Protein AF-A0A317HH84-F1 (afdb_monomer_lite)

Radius of gyration: 19.88 Å; chains: 1; bounding box: 41×33×54 Å

Foldseek 3Di:
DLVVCVVVVHQFDWQAQPPDDDDPPDDDPRIDTDGPDDDDDWDFQAFADDPPFGQWTFTFDADPVRQTATDDTHRPPCDPVNRVVCRVVRVVDDDPDRRHPCPDDPPPPDD

Sequence (111 aa):
MEREIRRLGLEGVIAKRRDSRYEPGQRSDAWVKVKFSPAQEFVIGGYKPAAPNFESLLVGYHGDEGQLYFAGKVRAGLTPPLRAAMFPRLGQQPTAPCPFVNLPNSAERSR

pLDDT: mean 88.05, std 12.52, range [31.25, 96.69]

Structure (mmCIF, N/CA/C/O backbone):
data_AF-A0A317HH84-F1
#
_entry.id   AF-A0A317HH84-F1
#
loop_
_atom_site.group_PDB
_atom_site.id
_atom_site.type_symbol
_atom_site.label_atom_id
_atom_site.label_alt_id
_atom_site.label_comp_id
_atom_site.label_asym_id
_atom_site.label_entity_id
_atom_site.label_seq_id
_atom_site.pdbx_PDB_ins_code
_atom_site.Cartn_x
_atom_site.Cartn_y
_atom_site.Cartn_z
_atom_site.occupancy
_atom_site.B_iso_or_equiv
_atom_site.auth_seq_id
_atom_site.auth_comp_id
_atom_site.auth_asym_id
_atom_site.auth_atom_id
_atom_site.pdbx_PDB_model_num
ATOM 1 N N . MET A 1 1 ? 14.419 -17.128 -16.849 1.00 84.06 1 MET A N 1
ATOM 2 C CA . MET A 1 1 ? 14.566 -15.675 -16.605 1.00 84.06 1 MET A CA 1
ATOM 3 C C . MET A 1 1 ? 14.169 -15.303 -15.182 1.00 84.06 1 MET A C 1
ATOM 5 O O . MET A 1 1 ? 15.057 -14.963 -14.419 1.00 84.06 1 MET A O 1
ATOM 9 N N . GLU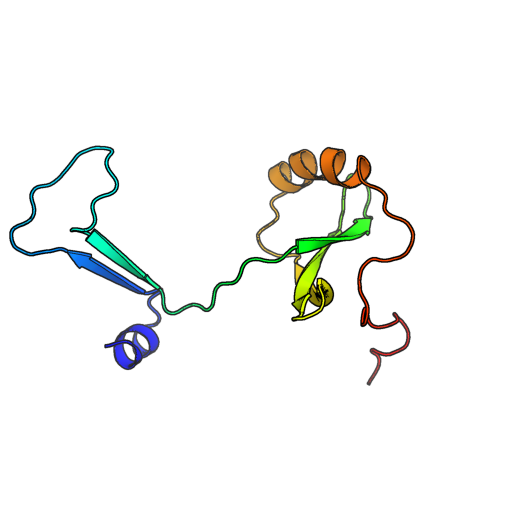 A 1 2 ? 12.897 -15.432 -14.788 1.00 88.81 2 GLU A N 1
ATOM 10 C CA . GLU A 1 2 ? 12.444 -15.108 -13.420 1.00 88.81 2 GLU A CA 1
ATOM 11 C C . GLU A 1 2 ? 13.280 -15.788 -12.324 1.00 88.81 2 GLU A C 1
ATOM 13 O O . GLU A 1 2 ? 13.788 -15.113 -11.435 1.00 88.81 2 GLU A O 1
ATOM 18 N N . ARG A 1 3 ? 13.485 -17.111 -12.427 1.00 90.94 3 ARG A N 1
ATOM 19 C CA . ARG A 1 3 ? 14.314 -17.886 -11.486 1.00 90.94 3 ARG A CA 1
ATOM 20 C C . ARG A 1 3 ? 15.697 -17.264 -11.269 1.00 90.94 3 ARG A C 1
ATOM 22 O O . ARG A 1 3 ? 16.173 -17.225 -10.144 1.00 90.94 3 ARG A O 1
ATOM 29 N N . GLU A 1 4 ? 16.319 -16.777 -12.336 1.00 93.00 4 GLU A N 1
ATOM 30 C CA . GLU A 1 4 ? 17.672 -16.225 -12.292 1.00 93.00 4 GLU A CA 1
ATOM 31 C C . GLU A 1 4 ? 17.696 -14.826 -11.671 1.00 93.00 4 GLU A C 1
ATOM 33 O O . GLU A 1 4 ? 18.529 -14.536 -10.823 1.00 93.00 4 GLU A O 1
ATOM 38 N N . ILE A 1 5 ? 16.723 -13.982 -12.010 1.00 91.75 5 ILE A N 1
ATOM 39 C CA . ILE A 1 5 ? 16.585 -12.641 -11.422 1.00 91.75 5 ILE A CA 1
ATOM 40 C C . ILE A 1 5 ? 16.308 -12.741 -9.920 1.00 91.75 5 ILE A C 1
ATOM 42 O O . ILE A 1 5 ? 16.917 -12.017 -9.132 1.00 91.75 5 ILE A O 1
ATOM 46 N N . ARG A 1 6 ? 15.457 -13.693 -9.515 1.00 89.06 6 ARG A N 1
ATOM 47 C CA . ARG A 1 6 ? 15.222 -14.013 -8.102 1.00 89.06 6 ARG A CA 1
ATOM 48 C C . ARG A 1 6 ? 16.488 -14.538 -7.420 1.00 89.06 6 ARG A C 1
ATOM 50 O O . ARG A 1 6 ? 16.784 -14.099 -6.315 1.00 89.06 6 ARG A O 1
ATOM 57 N N . ARG A 1 7 ? 17.257 -15.423 -8.072 1.00 94.06 7 ARG A N 1
ATOM 58 C CA . ARG A 1 7 ? 18.545 -15.932 -7.556 1.00 94.06 7 ARG A CA 1
ATOM 59 C C . ARG A 1 7 ? 19.549 -14.805 -7.302 1.00 94.06 7 ARG A C 1
ATOM 61 O O . ARG A 1 7 ? 20.287 -14.864 -6.327 1.00 94.06 7 ARG A O 1
ATOM 68 N N . LEU A 1 8 ? 19.557 -13.786 -8.159 1.00 93.25 8 LEU A N 1
ATOM 69 C CA . LEU A 1 8 ? 20.413 -12.603 -8.037 1.00 93.25 8 LEU A CA 1
ATOM 70 C C . LEU A 1 8 ? 19.877 -11.547 -7.051 1.00 93.25 8 LEU A C 1
ATOM 72 O O . LEU A 1 8 ? 20.533 -10.530 -6.849 1.00 93.25 8 LEU A O 1
ATOM 76 N N . GLY A 1 9 ? 18.699 -11.752 -6.448 1.00 89.75 9 GLY A N 1
ATOM 77 C CA . GLY A 1 9 ? 18.106 -10.803 -5.498 1.00 89.75 9 GLY A CA 1
ATOM 78 C C . GLY A 1 9 ? 17.635 -9.487 -6.129 1.00 89.75 9 GLY A C 1
ATOM 79 O O . GLY A 1 9 ? 17.522 -8.478 -5.437 1.00 89.75 9 GLY A O 1
ATOM 80 N N . LEU A 1 10 ? 17.376 -9.472 -7.438 1.00 92.00 10 LEU A N 1
ATOM 81 C CA . LEU A 1 10 ? 16.963 -8.273 -8.168 1.00 92.00 10 LEU A CA 1
ATOM 82 C C . LEU A 1 10 ? 15.431 -8.101 -8.149 1.00 92.00 10 LEU A C 1
ATOM 84 O O . LEU A 1 10 ? 14.685 -9.078 -8.188 1.00 92.00 10 LEU A O 1
ATOM 88 N N . GLU A 1 11 ? 14.949 -6.848 -8.158 1.00 89.75 11 GLU A N 1
ATOM 89 C CA . GLU A 1 11 ? 13.505 -6.517 -8.198 1.00 89.75 11 GLU A CA 1
ATOM 90 C C . GLU A 1 11 ? 12.817 -7.086 -9.456 1.00 89.75 11 GLU A C 1
ATOM 92 O O . GLU A 1 11 ? 11.649 -7.493 -9.437 1.00 89.75 11 GLU A O 1
ATOM 97 N N . GLY A 1 12 ? 13.536 -7.067 -10.578 1.00 92.56 12 GLY A N 1
ATOM 98 C CA . GLY A 1 12 ? 12.970 -7.290 -11.896 1.00 92.56 12 GLY A CA 1
ATOM 99 C C . GLY A 1 12 ? 13.925 -6.928 -13.028 1.00 92.56 12 GLY A C 1
ATOM 100 O O . GLY A 1 12 ? 15.127 -6.772 -12.818 1.00 92.56 12 GLY A O 1
ATOM 101 N N . VAL A 1 13 ? 13.370 -6.767 -14.228 1.00 94.44 13 VAL A N 1
ATOM 102 C CA . VAL A 1 13 ? 14.085 -6.339 -15.442 1.00 94.44 13 VAL A CA 1
ATOM 103 C C . VAL A 1 13 ? 13.324 -5.258 -16.195 1.00 94.44 13 VAL A C 1
ATOM 105 O O . VAL A 1 13 ? 12.102 -5.139 -16.094 1.00 94.44 13 VAL A O 1
ATOM 108 N N . ILE A 1 14 ? 14.067 -4.485 -16.985 1.00 94.44 14 ILE A N 1
ATOM 109 C CA . ILE A 1 14 ? 13.524 -3.593 -18.009 1.00 94.44 14 ILE A CA 1
ATOM 110 C C . ILE A 1 14 ? 13.859 -4.193 -19.373 1.00 94.44 14 ILE A C 1
ATOM 112 O O . ILE A 1 14 ? 15.029 -4.240 -19.752 1.00 94.44 14 ILE A O 1
ATOM 116 N N . ALA A 1 15 ? 12.845 -4.640 -20.109 1.00 94.06 15 ALA A N 1
ATOM 117 C CA . ALA A 1 15 ? 13.001 -5.101 -21.484 1.00 94.06 15 ALA A CA 1
ATOM 118 C C . ALA A 1 15 ? 12.824 -3.917 -22.439 1.00 94.06 15 ALA A C 1
ATOM 120 O O . ALA A 1 15 ? 11.817 -3.217 -22.364 1.00 94.06 15 ALA A O 1
ATOM 121 N N . LYS A 1 16 ? 13.795 -3.689 -23.327 1.00 96.25 16 LYS A N 1
ATOM 122 C CA . LYS A 1 16 ? 13.770 -2.604 -24.319 1.00 96.25 16 LYS A CA 1
ATOM 123 C C . LYS A 1 16 ? 13.779 -3.200 -25.721 1.00 96.25 16 LYS A C 1
ATOM 125 O O . LYS A 1 16 ? 14.626 -4.047 -26.008 1.00 96.25 16 LYS A O 1
ATOM 130 N N . ARG A 1 17 ? 12.873 -2.764 -26.599 1.00 96.62 17 ARG A N 1
ATOM 131 C CA . ARG A 1 17 ? 12.909 -3.153 -28.018 1.00 96.62 17 ARG A CA 1
ATOM 132 C C . ARG A 1 17 ? 14.180 -2.608 -28.662 1.00 96.62 17 ARG A C 1
ATOM 134 O O . ARG A 1 17 ? 14.482 -1.421 -28.539 1.00 96.62 17 ARG A O 1
ATOM 141 N N . ARG A 1 18 ? 14.924 -3.484 -29.337 1.00 96.69 18 ARG A N 1
ATOM 142 C CA . ARG A 1 18 ? 16.253 -3.186 -29.894 1.00 96.69 18 ARG A CA 1
ATOM 143 C C . ARG A 1 18 ? 16.236 -2.031 -30.902 1.00 96.69 18 ARG A C 1
ATOM 145 O O . ARG A 1 18 ? 17.205 -1.291 -30.989 1.00 96.69 18 ARG A O 1
ATOM 152 N N . ASP A 1 19 ? 15.158 -1.909 -31.661 1.00 95.56 19 ASP A N 1
ATOM 153 C CA . ASP A 1 19 ? 14.936 -0.930 -32.727 1.00 95.56 19 ASP A CA 1
ATOM 154 C C . ASP A 1 19 ? 14.160 0.318 -32.268 1.00 95.56 19 ASP A C 1
ATOM 156 O O . ASP A 1 19 ? 13.849 1.190 -33.078 1.00 95.56 19 ASP A O 1
ATOM 160 N N . SER A 1 20 ? 13.856 0.433 -30.971 1.00 95.25 20 SER A N 1
ATOM 161 C CA . SER A 1 20 ? 13.126 1.588 -30.446 1.00 95.25 20 SER A CA 1
ATOM 162 C C . SER A 1 20 ? 13.993 2.839 -30.327 1.00 95.25 20 SER A C 1
ATOM 164 O O . SER A 1 20 ? 15.161 2.785 -29.937 1.00 95.25 20 SER A O 1
ATOM 166 N N . ARG A 1 21 ? 13.392 3.995 -30.629 1.00 94.56 21 ARG A N 1
ATOM 167 C CA . ARG A 1 21 ? 13.966 5.308 -30.316 1.00 94.56 21 ARG A CA 1
ATOM 168 C C . ARG A 1 21 ? 13.669 5.674 -28.865 1.00 94.56 21 ARG A C 1
ATOM 170 O O . ARG A 1 21 ? 12.708 5.197 -28.271 1.00 94.56 21 ARG A O 1
ATOM 177 N N . TYR A 1 22 ? 14.508 6.534 -28.301 1.00 94.75 22 TYR A N 1
ATOM 178 C CA . TYR A 1 22 ? 14.248 7.124 -26.995 1.00 94.75 22 TYR A CA 1
ATOM 179 C C . TYR A 1 22 ? 13.220 8.255 -27.124 1.00 94.75 22 TYR A C 1
ATOM 181 O O . TYR A 1 22 ? 13.398 9.143 -27.956 1.00 94.75 22 TYR A O 1
ATOM 189 N N . GLU A 1 23 ? 12.180 8.232 -26.290 1.00 94.69 23 GLU A N 1
ATOM 190 C CA . GLU A 1 23 ? 11.074 9.199 -26.302 1.00 94.69 23 GLU A CA 1
ATOM 191 C C . GLU A 1 23 ? 11.042 9.960 -24.962 1.00 94.69 23 GLU A C 1
ATOM 193 O O . GLU A 1 23 ? 10.508 9.455 -23.969 1.00 94.69 23 GLU A O 1
ATOM 198 N N . PRO A 1 24 ? 11.657 11.158 -24.878 1.00 95.31 24 PRO A N 1
ATOM 199 C CA . PRO A 1 24 ? 11.750 11.905 -23.627 1.00 95.31 24 PRO A CA 1
ATOM 200 C C . PRO A 1 24 ? 10.374 12.245 -23.041 1.00 95.31 24 PRO A C 1
ATOM 202 O O . PRO A 1 24 ? 9.515 12.798 -23.724 1.00 95.31 24 PRO A O 1
ATOM 205 N N . GLY A 1 25 ? 10.180 11.943 -21.755 1.00 94.25 25 GLY A N 1
ATOM 206 C CA . GLY A 1 25 ? 8.954 12.269 -21.018 1.00 94.25 25 GLY A CA 1
ATOM 207 C C . GLY A 1 25 ? 7.744 11.386 -21.338 1.00 94.25 25 GLY A C 1
ATOM 208 O O . GLY A 1 25 ? 6.684 11.606 -20.758 1.00 94.25 25 GLY A O 1
ATOM 209 N N . GLN A 1 26 ? 7.887 10.389 -22.216 1.00 93.25 26 GLN A N 1
ATOM 210 C CA . GLN A 1 26 ? 6.786 9.527 -22.640 1.00 93.25 26 GLN A CA 1
ATOM 211 C C . GLN A 1 26 ? 6.878 8.128 -22.033 1.00 93.25 26 GLN A C 1
ATOM 213 O O . GLN A 1 26 ? 7.961 7.572 -21.830 1.00 93.25 26 GLN A O 1
ATOM 218 N N . ARG A 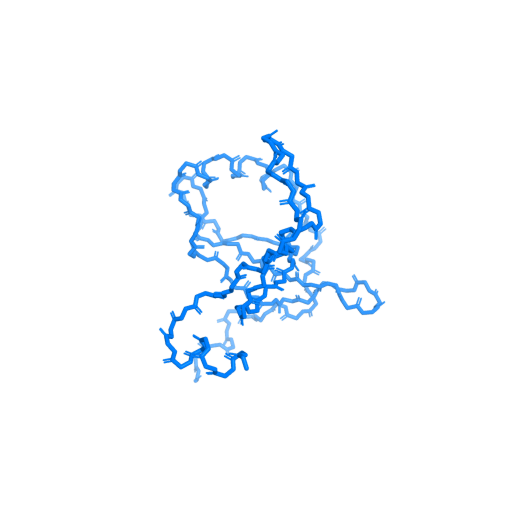1 27 ? 5.712 7.529 -21.768 1.00 92.38 27 ARG A N 1
ATOM 219 C CA . ARG A 1 27 ? 5.605 6.103 -21.456 1.00 92.38 27 ARG A CA 1
ATOM 220 C C . ARG A 1 27 ? 5.407 5.344 -22.764 1.00 92.38 27 ARG A C 1
ATOM 222 O O . ARG A 1 27 ? 4.345 5.433 -23.364 1.00 92.38 27 ARG A O 1
ATOM 229 N N . SER A 1 28 ? 6.436 4.610 -23.174 1.00 91.50 28 SER A N 1
ATOM 230 C CA . SER A 1 28 ? 6.458 3.859 -24.429 1.00 91.50 28 SER A CA 1
ATOM 231 C C . SER A 1 28 ? 6.339 2.358 -24.177 1.00 91.50 28 SER A C 1
ATOM 233 O O . SER A 1 28 ? 7.029 1.816 -23.309 1.00 91.50 28 SER A O 1
ATOM 235 N N . ASP A 1 29 ? 5.548 1.658 -24.988 1.00 92.38 29 ASP A N 1
ATOM 236 C CA . ASP A 1 29 ? 5.433 0.189 -24.950 1.00 92.38 29 ASP A CA 1
ATOM 237 C C . ASP A 1 29 ? 6.700 -0.520 -25.457 1.00 92.38 29 ASP A C 1
ATOM 239 O O . ASP A 1 29 ? 6.840 -1.745 -25.379 1.00 92.38 29 ASP A O 1
ATOM 243 N N . ALA A 1 30 ? 7.662 0.246 -25.975 1.00 94.94 30 ALA A N 1
ATOM 244 C CA . ALA A 1 30 ? 8.979 -0.257 -26.312 1.00 94.94 30 ALA A CA 1
ATOM 245 C C . ALA A 1 30 ? 9.811 -0.640 -25.077 1.00 94.94 30 ALA A C 1
ATOM 247 O O . ALA A 1 30 ? 10.765 -1.408 -25.220 1.00 94.94 30 ALA A O 1
ATOM 248 N N . TRP A 1 31 ? 9.504 -0.087 -23.896 1.00 95.06 31 TRP A N 1
ATOM 249 C CA . TRP A 1 31 ? 10.239 -0.308 -22.649 1.00 95.06 31 TRP A CA 1
ATOM 250 C C . TRP A 1 31 ? 9.295 -0.868 -21.580 1.00 95.06 31 TRP A C 1
ATOM 252 O O . TRP A 1 31 ? 8.531 -0.138 -20.952 1.00 95.06 31 TRP A O 1
ATOM 262 N N . VAL A 1 32 ? 9.371 -2.174 -21.330 1.00 94.19 32 VAL A N 1
ATOM 263 C CA . VAL A 1 32 ? 8.483 -2.867 -20.387 1.00 94.19 32 VAL A CA 1
ATOM 264 C C . VAL A 1 32 ? 9.223 -3.165 -19.087 1.00 94.19 32 VAL A C 1
ATOM 266 O O . VAL A 1 32 ? 10.252 -3.845 -19.087 1.00 94.19 32 VAL A O 1
ATOM 269 N N . LYS A 1 33 ? 8.686 -2.680 -17.959 1.00 93.06 33 LYS A N 1
ATOM 270 C CA . LYS A 1 33 ? 9.159 -3.049 -16.617 1.00 93.06 33 LYS A CA 1
ATOM 271 C C . LYS A 1 33 ? 8.449 -4.313 -16.149 1.00 93.06 33 LYS A C 1
ATOM 273 O O . LYS A 1 33 ? 7.236 -4.306 -15.975 1.00 93.06 33 LYS A O 1
ATOM 278 N N . VAL A 1 34 ? 9.219 -5.360 -15.873 1.00 91.56 34 VAL A N 1
ATOM 279 C CA . VAL A 1 34 ? 8.725 -6.613 -15.294 1.00 91.56 34 VAL A CA 1
ATOM 280 C C . VAL A 1 34 ? 9.293 -6.740 -13.888 1.00 91.56 34 VAL A C 1
ATOM 282 O O . VAL A 1 34 ? 10.510 -6.810 -13.726 1.00 91.56 34 VAL A O 1
ATOM 285 N N . LYS A 1 35 ? 8.426 -6.743 -12.874 1.00 90.69 35 LYS A N 1
ATOM 286 C CA . LYS A 1 35 ? 8.789 -6.982 -11.469 1.00 90.69 35 LYS A CA 1
ATOM 287 C C . LYS A 1 35 ? 8.297 -8.360 -11.045 1.00 90.69 35 LYS A C 1
ATOM 289 O O . LYS A 1 35 ? 7.230 -8.777 -11.481 1.00 90.69 35 LYS A O 1
ATOM 294 N N . PHE A 1 36 ? 9.037 -9.024 -10.162 1.00 86.94 36 PHE A N 1
ATOM 295 C CA . PHE A 1 36 ? 8.659 -10.348 -9.641 1.00 86.94 36 PHE A CA 1
ATOM 296 C C . PHE A 1 36 ? 8.147 -10.313 -8.196 1.00 86.94 36 PHE A C 1
ATOM 298 O O . PHE A 1 36 ? 7.785 -11.349 -7.630 1.00 86.94 36 PHE A O 1
ATOM 305 N N . SER A 1 37 ? 8.103 -9.124 -7.594 1.00 83.56 37 SER A N 1
ATOM 306 C CA . SER A 1 37 ? 7.434 -8.907 -6.316 1.00 83.56 37 SER A CA 1
ATOM 307 C C . SER A 1 37 ? 5.918 -8.908 -6.529 1.00 83.56 37 SER A C 1
ATOM 309 O O . SER A 1 37 ? 5.445 -8.118 -7.351 1.00 83.56 37 SER A O 1
ATOM 311 N N . PRO A 1 38 ? 5.155 -9.753 -5.811 1.00 83.81 38 PRO A N 1
ATOM 312 C CA . PRO A 1 38 ? 3.703 -9.714 -5.880 1.00 83.81 38 PRO A CA 1
ATOM 313 C C . PRO A 1 38 ? 3.219 -8.337 -5.425 1.00 83.81 38 PRO A C 1
ATOM 315 O O . PRO A 1 38 ? 3.675 -7.802 -4.412 1.00 83.81 38 PRO A O 1
ATOM 318 N N . ALA A 1 39 ? 2.317 -7.757 -6.202 1.00 86.75 39 ALA A N 1
ATOM 319 C CA . ALA A 1 39 ? 1.692 -6.483 -5.912 1.00 86.75 39 ALA A CA 1
ATOM 320 C C . ALA A 1 39 ? 0.200 -6.616 -6.185 1.00 86.75 39 ALA A C 1
ATOM 322 O O . ALA A 1 39 ? -0.203 -7.254 -7.155 1.00 86.75 39 ALA A O 1
ATOM 323 N N . GLN A 1 40 ? -0.596 -6.015 -5.314 1.00 90.31 40 GLN A N 1
ATOM 324 C CA . GLN A 1 40 ? -2.040 -6.004 -5.426 1.00 90.31 40 GLN A CA 1
ATOM 325 C C . GLN A 1 40 ? -2.564 -4.689 -4.865 1.00 90.31 40 GLN A C 1
ATOM 327 O O . GLN A 1 40 ? -1.965 -4.102 -3.959 1.00 90.31 40 GLN A O 1
ATOM 332 N N . GLU A 1 41 ? -3.671 -4.227 -5.430 1.00 93.56 41 GLU A N 1
ATOM 333 C CA . GLU A 1 41 ? -4.404 -3.082 -4.916 1.00 93.56 41 GLU A CA 1
ATOM 334 C C . GLU A 1 41 ? -5.337 -3.526 -3.790 1.00 93.56 41 GLU A C 1
ATOM 336 O O . GLU A 1 41 ? -5.952 -4.592 -3.847 1.00 93.56 41 GLU A O 1
ATOM 341 N N . PHE A 1 42 ? -5.434 -2.700 -2.751 1.00 95.50 42 PHE A N 1
ATOM 342 C CA . PHE A 1 42 ? -6.280 -2.969 -1.598 1.00 95.50 42 PHE A CA 1
ATOM 343 C C . PHE A 1 42 ? -7.112 -1.745 -1.238 1.00 95.50 42 PHE A C 1
ATOM 345 O O . PHE A 1 42 ? -6.679 -0.602 -1.395 1.00 95.50 42 PHE A O 1
ATOM 352 N N . VAL A 1 43 ? -8.289 -2.003 -0.683 1.00 94.75 43 VAL A N 1
ATOM 353 C CA . VAL A 1 43 ? -9.211 -0.995 -0.168 1.00 94.75 43 VAL A CA 1
ATOM 354 C C . VAL A 1 43 ? -8.923 -0.764 1.308 1.00 94.75 43 VAL A C 1
ATOM 356 O O . VAL A 1 43 ? -8.778 -1.713 2.082 1.00 94.75 43 VAL A O 1
ATOM 359 N N . ILE A 1 44 ? -8.843 0.503 1.712 1.00 93.44 44 ILE A N 1
ATOM 360 C CA . ILE A 1 44 ? -8.735 0.879 3.123 1.00 93.44 44 ILE A CA 1
ATOM 361 C C . ILE A 1 44 ? -10.125 0.747 3.747 1.00 93.44 44 ILE A C 1
ATOM 363 O O . ILE A 1 44 ? -11.019 1.521 3.425 1.00 93.44 44 ILE A O 1
ATOM 367 N N . GLY A 1 45 ? -10.294 -0.218 4.650 1.00 92.38 45 GLY A N 1
ATOM 368 C CA . GLY A 1 45 ? -11.542 -0.413 5.402 1.00 92.38 45 GLY A CA 1
ATOM 369 C C . GLY A 1 45 ? -11.477 0.107 6.840 1.00 92.38 45 GLY A C 1
ATOM 370 O O . GLY A 1 45 ? -12.457 0.036 7.574 1.00 92.38 45 GLY A O 1
ATOM 371 N N . GLY A 1 46 ? -10.317 0.603 7.278 1.00 91.94 46 GLY A N 1
ATOM 372 C CA . GLY A 1 46 ? -10.157 1.202 8.598 1.00 91.94 46 GLY A CA 1
ATOM 373 C C . GLY A 1 46 ? -8.710 1.541 8.931 1.00 91.94 46 GLY A C 1
ATOM 374 O O . GLY A 1 46 ? -7.790 1.328 8.140 1.00 91.94 46 GLY A O 1
ATOM 375 N N . TYR A 1 47 ? -8.492 2.052 10.137 1.00 92.19 47 TYR A N 1
ATOM 376 C CA . TYR A 1 47 ? -7.166 2.368 10.657 1.00 92.19 47 TYR A CA 1
ATOM 377 C C . TYR A 1 47 ? -7.116 2.148 12.169 1.00 92.19 47 TYR A C 1
ATOM 379 O O . TYR A 1 47 ? -8.143 2.139 12.844 1.00 92.19 47 TYR A O 1
ATOM 387 N N . LYS A 1 48 ? -5.907 1.973 12.709 1.00 90.31 48 LYS A N 1
ATOM 388 C CA . LYS A 1 48 ? -5.668 1.967 14.156 1.00 90.31 48 LYS A CA 1
ATOM 389 C C . LYS A 1 48 ? -5.265 3.380 14.601 1.00 90.31 48 LYS A C 1
ATOM 391 O O . LYS A 1 48 ? -4.180 3.814 14.204 1.00 90.31 48 LYS A O 1
ATOM 396 N N . PRO A 1 49 ? -6.091 4.102 15.381 1.00 88.81 49 PRO A N 1
ATOM 397 C CA . PRO A 1 49 ? -5.774 5.457 15.832 1.00 88.81 49 PRO A CA 1
ATOM 398 C C . PRO A 1 49 ? -4.503 5.492 16.689 1.00 88.81 49 PRO A C 1
ATOM 400 O O . PRO A 1 49 ? -4.269 4.583 17.486 1.00 88.81 49 PRO A O 1
ATOM 403 N N . ALA A 1 50 ? -3.693 6.538 16.534 1.00 89.19 50 ALA A N 1
ATOM 404 C CA . ALA A 1 50 ? -2.531 6.805 17.379 1.00 89.19 50 ALA A CA 1
ATOM 405 C C . ALA A 1 50 ? -2.178 8.290 17.290 1.00 89.19 50 ALA A C 1
ATOM 407 O O . ALA A 1 50 ? -1.662 8.730 16.265 1.00 89.19 50 ALA A O 1
ATOM 408 N N . ALA A 1 51 ? -2.456 9.061 18.343 1.00 85.88 51 ALA A N 1
ATOM 409 C CA . ALA A 1 51 ? -2.245 10.506 18.331 1.00 85.88 51 ALA A CA 1
ATOM 410 C C . ALA A 1 51 ? -0.780 10.861 17.986 1.00 85.88 51 ALA A C 1
ATOM 412 O O . ALA A 1 51 ? 0.135 10.236 18.527 1.00 85.88 51 ALA A O 1
ATOM 413 N N . PRO A 1 52 ? -0.536 11.832 17.085 1.00 87.81 52 PRO A N 1
ATOM 414 C CA . PRO A 1 52 ? -1.504 12.746 16.456 1.00 87.81 52 PRO A CA 1
ATOM 415 C C . PRO A 1 52 ? -2.189 12.223 15.171 1.00 87.81 52 PRO A C 1
ATOM 417 O O . PRO A 1 52 ? -2.960 12.959 14.571 1.00 87.81 52 PRO A O 1
ATOM 420 N N . ASN A 1 53 ? -1.917 10.989 14.730 1.00 90.44 53 ASN A N 1
ATOM 421 C CA . ASN A 1 53 ? -2.412 10.403 13.475 1.00 90.44 53 ASN A CA 1
ATOM 422 C C . ASN A 1 53 ? -2.978 8.971 13.683 1.00 90.44 53 ASN A C 1
ATOM 424 O O . ASN A 1 53 ? -3.931 8.736 14.430 1.00 90.44 53 ASN A O 1
ATOM 428 N N . PHE A 1 54 ? -2.367 7.986 13.014 1.00 91.69 54 PHE A N 1
ATOM 429 C CA . PHE A 1 54 ? -2.700 6.568 13.059 1.00 91.69 54 PHE A CA 1
ATOM 430 C C . PHE A 1 54 ? -1.433 5.700 12.982 1.00 91.69 54 PHE A C 1
ATOM 432 O O . PHE A 1 54 ? -0.417 6.096 12.405 1.00 91.69 54 PHE A O 1
ATOM 439 N N . GLU A 1 55 ? -1.497 4.501 13.564 1.00 91.25 55 GLU A N 1
ATOM 440 C CA . GLU A 1 55 ? -0.387 3.537 13.616 1.00 91.25 55 GLU A CA 1
ATOM 441 C C . GLU A 1 55 ? -0.328 2.664 12.355 1.00 91.25 55 GLU A C 1
ATOM 443 O O . GLU A 1 55 ? 0.748 2.384 11.825 1.00 91.25 55 GLU A O 1
ATOM 448 N N . SER A 1 56 ? -1.488 2.203 11.883 1.00 93.25 56 SER A N 1
ATOM 449 C CA . SER A 1 56 ? -1.591 1.260 10.767 1.00 93.25 56 SER A CA 1
ATOM 450 C C . SER A 1 56 ? -2.912 1.393 10.025 1.00 93.25 56 SER A C 1
ATOM 452 O O . SER A 1 56 ? -3.936 1.651 10.659 1.00 93.25 56 SER A O 1
ATOM 454 N N . LEU A 1 57 ? -2.905 1.113 8.724 1.00 94.31 57 LEU A N 1
ATOM 455 C CA . LEU A 1 57 ? -4.126 0.923 7.936 1.00 94.31 57 LEU A CA 1
ATOM 456 C C . LEU A 1 57 ? -4.581 -0.532 8.019 1.00 94.31 57 LEU A C 1
ATOM 458 O O . LEU A 1 57 ? -3.751 -1.442 8.050 1.00 94.31 57 LEU A O 1
ATOM 462 N N . LEU A 1 58 ? -5.891 -0.742 8.036 1.00 94.25 58 LEU A N 1
ATOM 463 C CA . LEU A 1 58 ? -6.527 -2.035 7.819 1.00 94.25 58 LEU A CA 1
ATOM 464 C C . LEU A 1 58 ? -6.968 -2.074 6.360 1.00 94.25 58 LEU A C 1
ATOM 466 O O . LEU A 1 58 ? -7.742 -1.215 5.929 1.00 94.25 58 LEU A O 1
ATOM 470 N N . VAL A 1 59 ? -6.458 -3.041 5.604 1.00 95.75 59 VAL A N 1
ATOM 471 C CA . VAL A 1 59 ? -6.711 -3.127 4.165 1.00 95.75 59 VAL A CA 1
ATOM 472 C C . VAL A 1 59 ? -7.352 -4.457 3.797 1.00 95.75 59 VAL A C 1
ATOM 474 O O . VAL A 1 59 ? -7.164 -5.459 4.495 1.00 95.75 59 VAL A O 1
ATOM 477 N N . GLY A 1 60 ? -8.107 -4.463 2.706 1.00 96.19 60 GLY A N 1
ATOM 478 C CA . GLY A 1 60 ? -8.796 -5.641 2.200 1.00 96.19 60 GLY A CA 1
ATOM 479 C C . GLY A 1 60 ? -9.002 -5.634 0.696 1.00 96.19 60 GLY A C 1
ATOM 480 O O . GLY A 1 60 ? -8.594 -4.701 0.008 1.00 96.19 60 GLY A O 1
ATOM 481 N N . TYR A 1 61 ? -9.635 -6.684 0.193 1.00 96.44 61 TYR A N 1
ATOM 482 C CA . TYR A 1 61 ? -10.041 -6.823 -1.205 1.00 96.44 61 TYR A CA 1
ATOM 483 C C . TYR A 1 61 ? -11.507 -7.256 -1.271 1.00 96.44 61 TYR A C 1
ATOM 485 O O . TYR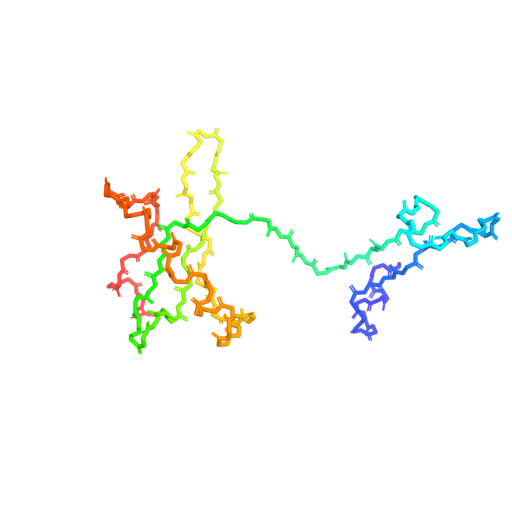 A 1 61 ? -12.017 -7.857 -0.324 1.00 96.44 61 TYR A O 1
ATOM 493 N N . HIS A 1 62 ? -12.184 -6.925 -2.368 1.00 95.69 62 HIS A N 1
ATOM 494 C CA . HIS A 1 62 ? -13.558 -7.367 -2.585 1.00 95.69 62 HIS A CA 1
ATOM 495 C C . HIS A 1 62 ? -13.574 -8.815 -3.079 1.00 95.69 62 HIS A C 1
ATOM 497 O O . HIS A 1 62 ? -12.812 -9.160 -3.982 1.00 95.69 62 HIS A O 1
ATOM 503 N N . GLY A 1 63 ? -14.419 -9.646 -2.469 1.00 93.31 63 GLY A N 1
ATOM 504 C CA . GLY A 1 63 ? -14.786 -10.955 -3.007 1.00 93.31 63 GLY A CA 1
ATOM 505 C C . GLY A 1 63 ? -15.815 -10.837 -4.132 1.00 93.31 63 GLY A C 1
ATOM 506 O O . GLY A 1 63 ? -16.253 -9.736 -4.475 1.00 93.31 63 GLY A O 1
ATOM 507 N N . ASP A 1 64 ? -16.225 -11.982 -4.675 1.00 92.94 64 ASP A N 1
ATOM 508 C CA . ASP A 1 64 ? -17.087 -12.052 -5.862 1.00 92.94 64 ASP A CA 1
ATOM 509 C C . ASP A 1 64 ? -18.471 -11.413 -5.656 1.00 92.94 64 ASP A C 1
ATOM 511 O O . ASP A 1 64 ? -19.026 -10.828 -6.583 1.00 92.94 64 ASP A O 1
ATOM 515 N N . GLU A 1 65 ? -19.012 -11.448 -4.434 1.00 93.00 65 GLU A N 1
ATOM 516 C CA . GLU A 1 65 ? -20.305 -10.828 -4.100 1.00 93.00 65 GLU A CA 1
ATOM 517 C C . GLU A 1 65 ? -20.142 -9.421 -3.486 1.00 93.00 65 GLU A C 1
ATOM 519 O O . GLU A 1 65 ? -21.057 -8.882 -2.863 1.00 93.00 65 GLU A O 1
ATOM 524 N N . GLY A 1 66 ? -18.965 -8.804 -3.641 1.00 92.94 66 GLY A N 1
ATOM 525 C CA . GLY A 1 66 ? -18.695 -7.437 -3.194 1.00 92.94 66 GLY A CA 1
ATOM 526 C C . GLY A 1 66 ? -18.394 -7.288 -1.700 1.00 92.94 66 GLY A C 1
ATOM 527 O O . GLY A 1 66 ? -18.239 -6.160 -1.231 1.00 92.94 66 GLY A O 1
ATOM 528 N N . GLN A 1 67 ? -18.267 -8.379 -0.935 1.00 94.94 67 GLN A N 1
ATOM 529 C CA . GLN A 1 67 ? -17.848 -8.287 0.467 1.00 94.94 67 GLN A CA 1
ATOM 530 C C . GLN A 1 67 ? -16.380 -7.885 0.583 1.00 94.94 67 GLN A C 1
ATOM 532 O O . GLN A 1 67 ? -15.530 -8.386 -0.153 1.00 94.94 67 GLN A O 1
ATOM 537 N N . LEU A 1 68 ? -16.055 -7.040 1.560 1.00 95.12 68 LEU A N 1
ATOM 538 C CA . LEU A 1 68 ? -14.674 -6.663 1.830 1.00 95.12 68 LEU A CA 1
ATOM 539 C C . LEU A 1 68 ? -14.017 -7.661 2.797 1.00 95.12 68 LEU A C 1
ATOM 541 O O . LEU A 1 68 ? -14.353 -7.722 3.982 1.00 95.12 68 LEU A O 1
ATOM 545 N N . TYR A 1 69 ? -13.033 -8.411 2.305 1.00 96.31 69 TYR A N 1
ATOM 546 C CA . TYR A 1 69 ? -12.234 -9.340 3.104 1.00 96.31 69 TYR A CA 1
ATOM 547 C C . TYR A 1 69 ? -10.968 -8.668 3.617 1.00 96.31 69 TYR A C 1
ATOM 549 O O . TYR A 1 69 ? -10.212 -8.059 2.860 1.00 96.31 69 TYR A O 1
ATOM 557 N N . PHE A 1 70 ? -10.702 -8.806 4.911 1.00 96.25 70 PHE A N 1
ATOM 558 C CA . PHE A 1 70 ? -9.492 -8.313 5.547 1.00 96.25 70 PHE A CA 1
ATOM 559 C C . PHE A 1 70 ? -8.258 -9.053 5.013 1.00 96.25 70 PHE A C 1
ATOM 561 O O . PHE A 1 70 ? -8.144 -10.271 5.141 1.00 96.25 70 PHE A O 1
ATOM 568 N N . ALA A 1 71 ? -7.311 -8.299 4.452 1.00 95.50 71 ALA A N 1
ATOM 569 C CA . ALA A 1 71 ? -6.058 -8.819 3.907 1.00 95.50 71 ALA A CA 1
ATOM 570 C C . ALA A 1 71 ? -4.880 -8.626 4.868 1.00 95.50 71 ALA A C 1
ATOM 572 O O . ALA A 1 71 ? -3.944 -9.424 4.882 1.00 95.50 71 ALA A O 1
ATOM 573 N N . GLY A 1 72 ? -4.901 -7.569 5.684 1.00 94.44 72 GLY A N 1
ATOM 574 C CA . GLY A 1 72 ? -3.817 -7.321 6.625 1.00 94.44 72 GLY A CA 1
ATOM 575 C C . GLY A 1 72 ? -3.742 -5.902 7.167 1.00 94.44 72 GLY A C 1
ATOM 576 O O . GLY A 1 72 ? -4.560 -5.028 6.873 1.00 94.44 72 GLY A O 1
ATOM 577 N N . LYS A 1 73 ? -2.714 -5.685 7.994 1.00 95.06 73 LYS A N 1
ATOM 578 C CA . LYS A 1 73 ? -2.367 -4.374 8.550 1.00 95.06 73 LYS A CA 1
ATOM 579 C C . LYS A 1 73 ? -1.145 -3.820 7.828 1.00 95.06 73 LYS A C 1
ATOM 581 O O . LYS A 1 73 ? -0.103 -4.471 7.812 1.00 95.06 73 LYS A O 1
ATOM 586 N N . VAL A 1 74 ? -1.237 -2.600 7.311 1.00 94.94 74 VAL A N 1
ATOM 587 C CA . VAL A 1 74 ? -0.117 -1.917 6.649 1.00 94.94 74 VAL A CA 1
ATOM 588 C C . VAL A 1 74 ? 0.487 -0.890 7.602 1.00 94.94 74 VAL A C 1
ATOM 590 O O . VAL A 1 74 ? -0.194 0.028 8.061 1.00 94.94 74 VAL A O 1
ATOM 593 N N . ARG A 1 75 ? 1.776 -1.068 7.914 1.00 90.94 75 ARG A N 1
ATOM 594 C CA . ARG A 1 75 ? 2.571 -0.188 8.797 1.00 90.94 75 ARG A CA 1
ATOM 595 C C . ARG A 1 75 ? 3.765 0.438 8.077 1.00 90.94 75 ARG A C 1
ATOM 597 O O . ARG A 1 75 ? 4.039 1.626 8.253 1.00 90.94 75 ARG A O 1
ATOM 604 N N . ALA A 1 76 ? 4.476 -0.377 7.297 1.00 86.50 76 ALA A N 1
ATOM 605 C CA . ALA A 1 76 ? 5.662 0.016 6.546 1.00 86.50 76 ALA A CA 1
ATOM 606 C C . ALA A 1 76 ? 5.295 0.856 5.311 1.00 86.50 76 ALA A C 1
ATOM 608 O O . ALA A 1 76 ? 4.200 0.728 4.772 1.00 86.50 76 ALA A O 1
ATOM 609 N N . GLY A 1 77 ? 6.206 1.734 4.879 1.00 85.94 77 GLY A N 1
ATOM 610 C CA . GLY A 1 77 ? 6.005 2.616 3.719 1.00 85.94 77 GLY A CA 1
ATOM 611 C C . GLY A 1 77 ? 5.172 3.877 3.992 1.00 85.94 77 GLY A C 1
ATOM 612 O O . GLY A 1 77 ? 5.138 4.776 3.158 1.00 85.94 77 GLY A O 1
ATOM 613 N N . LEU A 1 78 ? 4.554 3.993 5.173 1.00 89.31 78 LEU A N 1
ATOM 614 C CA . LEU A 1 78 ? 3.799 5.174 5.594 1.00 89.31 78 LEU A CA 1
ATOM 615 C C . LEU A 1 78 ? 4.707 6.158 6.340 1.00 89.31 78 LEU A C 1
ATOM 617 O O . LEU A 1 78 ? 4.822 6.103 7.566 1.00 89.31 78 LEU A O 1
ATOM 621 N N . THR A 1 79 ? 5.373 7.039 5.595 1.00 90.75 79 THR A N 1
ATOM 622 C CA . THR A 1 79 ? 6.254 8.071 6.164 1.00 90.75 79 THR A CA 1
ATOM 623 C C . THR A 1 79 ? 5.460 9.084 7.006 1.00 90.75 79 THR A C 1
ATOM 625 O O . THR A 1 79 ? 4.257 9.254 6.783 1.00 90.75 79 THR A 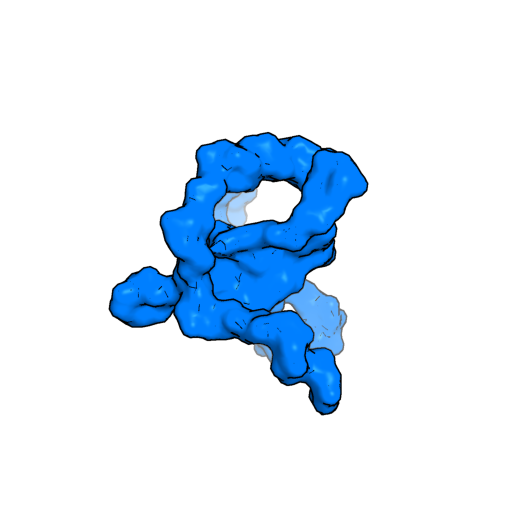O 1
ATOM 628 N N . PRO A 1 80 ? 6.088 9.789 7.969 1.00 91.06 80 PRO A N 1
ATOM 629 C CA . PRO A 1 80 ? 5.382 10.780 8.784 1.00 91.06 80 PRO A CA 1
ATOM 630 C C . PRO A 1 80 ? 4.632 11.853 7.968 1.00 91.06 80 PRO A C 1
ATOM 632 O O . PRO A 1 80 ? 3.459 12.080 8.272 1.00 91.06 80 PRO A O 1
ATOM 635 N N . PRO A 1 81 ? 5.211 12.441 6.896 1.00 92.50 81 PRO A N 1
ATOM 636 C CA . PRO A 1 81 ? 4.482 13.385 6.047 1.00 92.50 81 PRO A CA 1
ATOM 637 C C . PRO A 1 81 ? 3.267 12.751 5.362 1.00 92.50 81 PRO A C 1
ATOM 639 O O . PRO A 1 81 ? 2.201 13.361 5.305 1.00 92.50 81 PRO A O 1
ATOM 642 N N . LEU A 1 82 ? 3.396 11.505 4.890 1.00 92.06 82 LEU A N 1
ATOM 643 C CA . LEU A 1 82 ? 2.293 10.790 4.248 1.00 92.06 82 LEU A CA 1
ATOM 644 C C . LEU A 1 82 ? 1.155 10.509 5.238 1.00 92.06 82 LEU A C 1
ATOM 646 O O . LEU A 1 82 ? -0.008 10.713 4.903 1.00 92.06 82 LEU A O 1
ATOM 650 N N . ARG A 1 83 ? 1.470 10.102 6.475 1.00 92.19 83 ARG A N 1
ATOM 651 C CA . ARG A 1 83 ? 0.454 9.895 7.521 1.00 92.19 83 ARG A CA 1
ATOM 652 C C . ARG A 1 83 ? -0.298 11.183 7.839 1.00 92.19 83 ARG A C 1
ATOM 654 O O . ARG A 1 83 ? -1.523 11.148 7.889 1.00 92.19 83 ARG A O 1
ATOM 661 N N . ALA A 1 84 ? 0.414 12.299 7.996 1.00 90.88 84 ALA A N 1
ATOM 662 C CA . ALA A 1 84 ? -0.198 13.600 8.259 1.00 90.88 84 ALA A CA 1
ATOM 663 C C . ALA A 1 84 ? -1.104 14.059 7.102 1.00 90.88 84 ALA A C 1
ATOM 665 O O . ALA A 1 84 ? -2.184 14.589 7.342 1.00 90.88 84 ALA A O 1
ATOM 666 N N . ALA A 1 85 ? -0.709 13.803 5.851 1.00 91.44 85 ALA A N 1
ATOM 667 C CA . ALA A 1 85 ? -1.519 14.135 4.679 1.00 91.44 85 ALA A CA 1
ATOM 668 C C . ALA A 1 85 ? -2.754 13.226 4.515 1.00 91.44 85 ALA A C 1
ATOM 670 O O . ALA A 1 85 ? -3.796 13.674 4.034 1.00 91.44 85 ALA A O 1
ATOM 671 N N . MET A 1 86 ? -2.654 11.948 4.897 1.00 91.56 86 MET A N 1
ATOM 672 C CA . MET A 1 86 ? -3.748 10.978 4.772 1.00 91.56 86 MET A CA 1
ATOM 673 C C . MET A 1 86 ? -4.765 11.063 5.911 1.00 91.56 86 MET A C 1
ATOM 675 O O . MET A 1 86 ? -5.956 10.877 5.667 1.00 91.56 86 MET A O 1
ATOM 679 N N . PHE A 1 87 ? -4.321 11.321 7.144 1.00 90.75 87 PHE A N 1
ATOM 680 C CA . PHE A 1 87 ? -5.167 11.234 8.336 1.00 90.75 87 PHE A CA 1
ATOM 681 C C . PHE A 1 87 ? -6.453 12.084 8.265 1.00 90.75 87 PHE A C 1
ATOM 683 O O . PHE A 1 87 ? -7.517 11.534 8.558 1.00 90.75 87 PHE A O 1
ATOM 690 N N . PRO A 1 88 ? -6.430 13.344 7.774 1.00 89.62 88 PRO A N 1
ATOM 691 C CA . PRO A 1 88 ? -7.649 14.135 7.603 1.00 89.62 88 PRO A CA 1
ATOM 692 C C . PRO A 1 88 ? -8.674 13.488 6.664 1.00 89.62 88 PRO A C 1
ATOM 694 O O . PRO A 1 88 ? -9.870 13.597 6.903 1.00 89.62 88 PRO A O 1
ATOM 697 N N . ARG A 1 89 ? -8.223 12.782 5.618 1.00 89.19 89 ARG A N 1
ATOM 698 C CA . ARG A 1 89 ? -9.110 12.109 4.651 1.00 89.19 89 ARG A CA 1
ATOM 699 C C . ARG A 1 89 ? -9.758 10.864 5.250 1.00 89.19 89 ARG A C 1
ATOM 701 O O . ARG A 1 89 ? -10.922 10.597 4.990 1.00 89.19 89 ARG A O 1
ATOM 708 N N . LEU A 1 90 ? -9.022 10.133 6.088 1.00 86.12 90 LEU A N 1
ATOM 709 C CA . LEU A 1 90 ? -9.553 8.962 6.795 1.00 86.12 90 LEU A CA 1
ATOM 710 C C . LEU A 1 90 ? -10.645 9.353 7.802 1.00 86.12 90 LEU A C 1
ATOM 712 O O . LEU A 1 90 ? -11.627 8.633 7.946 1.00 86.12 90 LEU A O 1
ATOM 716 N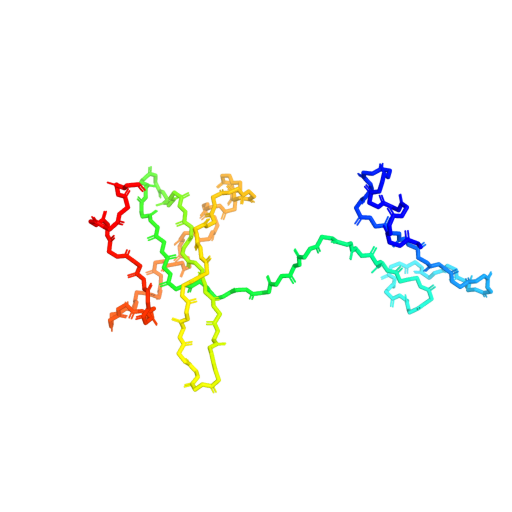 N . GLY A 1 91 ? -10.496 10.504 8.468 1.00 73.56 91 GLY A N 1
ATOM 717 C CA . GLY A 1 91 ? -11.485 11.026 9.417 1.00 73.56 91 GLY A CA 1
ATOM 718 C C . GLY A 1 91 ? -12.764 11.585 8.778 1.00 73.56 91 GLY A C 1
ATOM 719 O O . GLY A 1 91 ? -13.754 11.759 9.479 1.00 73.56 91 GLY A O 1
ATOM 720 N N . GLN A 1 92 ? -12.766 11.851 7.466 1.00 72.25 92 GLN A N 1
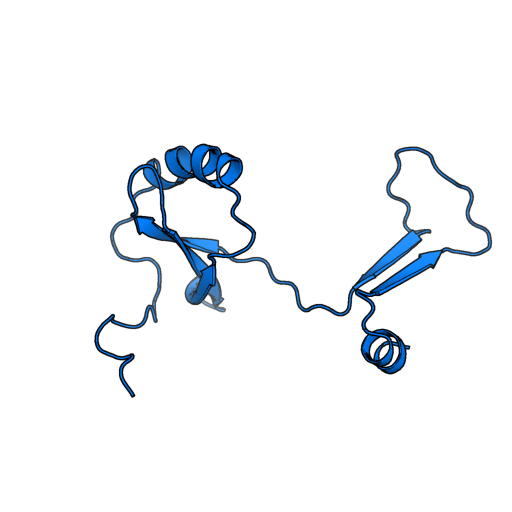ATOM 721 C CA . GLN A 1 92 ? -13.936 12.354 6.727 1.00 72.25 92 GLN A CA 1
ATOM 722 C C . GLN A 1 92 ? -14.907 11.247 6.290 1.00 72.25 92 GLN A C 1
ATOM 724 O O . GLN A 1 92 ? -16.045 11.549 5.940 1.00 72.25 92 GLN A O 1
ATOM 729 N N . GLN A 1 93 ? -14.490 9.976 6.330 1.00 68.00 93 GLN A N 1
ATOM 730 C CA . GLN A 1 93 ? -15.331 8.817 5.997 1.00 68.00 93 GLN A CA 1
ATOM 731 C C . GLN A 1 93 ? -15.448 7.821 7.165 1.00 68.00 93 GLN A C 1
ATOM 733 O O . GLN A 1 93 ? -15.060 6.655 7.036 1.00 68.00 93 GLN A O 1
ATOM 738 N N . PRO A 1 94 ? -15.998 8.228 8.322 1.00 68.19 94 PRO A N 1
ATOM 739 C CA . PRO A 1 94 ? -16.385 7.268 9.341 1.00 68.19 94 PRO A CA 1
ATOM 740 C C . PRO A 1 94 ? -17.549 6.425 8.806 1.00 68.19 94 PRO A C 1
ATOM 742 O O . PRO A 1 94 ? -18.634 6.936 8.542 1.00 68.19 94 PRO A O 1
ATOM 745 N N . THR A 1 95 ? -17.316 5.124 8.634 1.00 64.56 95 THR A N 1
ATOM 746 C CA . THR A 1 95 ? -18.367 4.164 8.274 1.00 64.56 95 THR A CA 1
ATOM 747 C C . THR A 1 95 ? -18.665 3.293 9.487 1.00 64.56 95 THR A C 1
ATOM 749 O O . THR A 1 95 ? -17.770 2.636 10.020 1.00 64.56 95 THR A O 1
ATOM 752 N N . ALA A 1 96 ? -19.920 3.305 9.927 1.00 72.25 96 ALA A N 1
ATOM 753 C CA . ALA A 1 96 ? -20.485 2.287 10.802 1.00 72.25 96 ALA A CA 1
ATOM 754 C C . ALA A 1 96 ? -21.588 1.573 10.006 1.00 72.25 96 ALA A C 1
ATOM 756 O O . ALA A 1 96 ? -22.415 2.268 9.411 1.00 72.25 96 ALA A O 1
ATOM 757 N N . PRO A 1 97 ? -21.636 0.229 9.968 1.00 84.69 97 PRO A N 1
ATOM 758 C CA . PRO A 1 97 ? -20.812 -0.754 10.688 1.00 84.69 97 PRO A CA 1
ATOM 759 C C . PRO A 1 97 ? -19.419 -1.005 10.065 1.00 84.69 97 PRO A C 1
ATOM 761 O O . PRO A 1 97 ? -19.076 -0.438 9.031 1.00 84.69 97 PRO A O 1
ATOM 764 N N . CYS A 1 98 ? -18.603 -1.851 10.716 1.00 89.12 98 CYS A N 1
ATOM 765 C CA . CYS A 1 98 ? -17.309 -2.296 10.183 1.00 89.12 98 CYS A CA 1
ATOM 766 C C . CYS A 1 98 ? -17.494 -2.923 8.787 1.00 89.12 98 CYS A C 1
ATOM 768 O O . CYS A 1 98 ? -18.333 -3.813 8.652 1.00 89.12 98 CYS A O 1
ATOM 770 N N . PRO A 1 99 ? -16.718 -2.513 7.765 1.00 91.56 99 PRO A N 1
ATOM 771 C CA . PRO A 1 99 ? -16.930 -2.995 6.401 1.00 91.56 99 PRO A CA 1
ATOM 772 C C . PRO A 1 99 ? -16.384 -4.410 6.163 1.00 91.56 99 PRO A C 1
ATOM 774 O O . PRO A 1 99 ? -16.713 -5.032 5.160 1.00 91.56 99 PRO A O 1
ATOM 777 N N . PHE A 1 100 ? -15.524 -4.916 7.051 1.00 94.25 100 PHE A N 1
ATOM 778 C CA . PHE A 1 100 ? -14.882 -6.215 6.881 1.00 94.25 100 PHE A CA 1
ATOM 779 C C . PHE A 1 100 ? -15.765 -7.357 7.380 1.00 94.25 100 PHE A C 1
ATOM 781 O O . PHE A 1 100 ? -16.185 -7.353 8.535 1.00 94.25 100 PHE A O 1
ATOM 788 N N . VAL A 1 101 ? -15.932 -8.396 6.562 1.00 94.25 101 VAL A N 1
ATOM 789 C CA . VAL A 1 101 ? -16.719 -9.587 6.942 1.00 94.25 101 VAL A CA 1
ATOM 790 C C . VAL A 1 101 ? -15.964 -10.572 7.837 1.00 94.25 101 VAL A C 1
ATOM 792 O O . VAL A 1 101 ? -16.577 -11.388 8.514 1.00 94.25 101 VAL A O 1
ATOM 795 N N . ASN A 1 102 ? -14.632 -10.506 7.855 1.00 93.56 102 ASN A N 1
ATOM 796 C CA . ASN A 1 102 ? -13.758 -11.440 8.572 1.00 93.56 102 ASN A CA 1
ATOM 797 C C . ASN A 1 102 ? -12.652 -10.723 9.365 1.00 93.56 102 ASN A C 1
ATOM 799 O O . ASN A 1 102 ? -11.555 -11.266 9.532 1.00 93.56 102 ASN A O 1
ATOM 803 N N . LEU A 1 103 ? -12.890 -9.482 9.813 1.00 91.06 103 LEU A N 1
ATOM 804 C CA . LEU A 1 103 ? -11.904 -8.789 10.640 1.00 91.06 103 LEU A CA 1
ATOM 805 C C . LEU A 1 103 ? -11.694 -9.596 11.931 1.00 91.06 103 LEU A C 1
ATOM 807 O O . LEU A 1 103 ? -12.647 -9.754 12.690 1.00 91.06 103 LEU A O 1
ATOM 811 N N . PRO A 1 104 ? -10.478 -10.099 12.212 1.00 84.94 104 PRO A N 1
ATOM 812 C CA . PRO A 1 104 ? -10.311 -11.021 13.324 1.00 84.94 104 PRO A CA 1
ATOM 813 C C . PRO A 1 104 ? -10.392 -10.255 14.637 1.00 84.94 104 PRO A C 1
ATOM 815 O O . PRO A 1 104 ? -9.748 -9.201 14.777 1.00 84.94 104 PRO A O 1
ATOM 818 N N . ASN A 1 105 ? -11.123 -10.805 15.602 1.00 76.81 105 ASN A N 1
ATOM 819 C CA . ASN A 1 105 ? -11.283 -10.170 16.897 1.00 76.81 105 ASN A CA 1
ATOM 820 C C . ASN A 1 105 ? -9.934 -10.128 17.621 1.00 76.81 105 ASN A C 1
ATOM 822 O O . ASN A 1 105 ? -9.101 -11.033 17.522 1.00 76.81 105 ASN A O 1
ATOM 826 N N . SER A 1 106 ? -9.696 -9.057 18.378 1.00 58.00 106 SER A N 1
ATOM 827 C CA . SER A 1 106 ? -8.459 -8.867 19.149 1.00 58.00 106 SER A CA 1
ATOM 828 C C . SER A 1 106 ? -8.161 -10.028 20.114 1.00 58.00 106 SER A C 1
ATOM 830 O O . SER A 1 106 ? -7.010 -10.205 20.499 1.00 58.00 106 SER A O 1
ATOM 832 N N . ALA A 1 107 ? -9.173 -10.828 20.470 1.00 48.72 107 ALA A N 1
ATOM 833 C CA . ALA A 1 107 ? -9.082 -11.973 21.373 1.00 48.72 107 ALA A CA 1
ATOM 834 C C . ALA A 1 107 ? -8.520 -13.263 20.735 1.00 48.72 107 ALA A C 1
ATOM 836 O O . ALA A 1 107 ? -8.135 -14.175 21.459 1.00 48.72 107 ALA A O 1
ATOM 837 N N . GLU A 1 108 ? -8.431 -13.362 19.406 1.00 45.50 108 GLU A N 1
ATOM 838 C CA . GLU A 1 108 ? -8.144 -14.638 18.719 1.00 45.50 108 GLU A CA 1
ATOM 839 C C . GLU A 1 108 ? -6.655 -14.849 18.375 1.00 45.50 108 GLU A C 1
ATOM 841 O O . GLU A 1 108 ? -6.295 -15.829 17.731 1.00 45.50 108 GLU A O 1
ATOM 846 N N . ARG A 1 109 ? -5.756 -13.945 18.796 1.00 40.56 109 ARG A N 1
ATOM 847 C CA . ARG A 1 109 ? -4.330 -13.939 18.396 1.00 40.56 109 ARG A CA 1
ATOM 848 C C . ARG A 1 109 ? -3.339 -14.028 19.560 1.00 40.56 109 ARG A C 1
ATOM 850 O O . ARG A 1 109 ? -2.382 -13.263 19.633 1.00 40.56 109 ARG A O 1
ATOM 857 N N . SER A 1 110 ? -3.559 -14.984 20.457 1.00 34.03 110 SER A N 1
ATOM 858 C CA . SER A 1 110 ? -2.541 -15.426 21.418 1.00 34.03 110 SER A CA 1
ATOM 859 C C . SER A 1 110 ? -2.465 -16.953 21.460 1.00 34.03 110 SER A C 1
ATOM 861 O O . SER A 1 110 ? -2.765 -17.547 22.493 1.00 34.03 110 SER A O 1
ATOM 863 N N . ARG A 1 111 ? -2.102 -17.585 20.339 1.00 31.25 111 ARG A N 1
ATOM 864 C CA . ARG A 1 111 ? -1.513 -18.933 20.284 1.00 31.25 111 ARG A CA 1
ATOM 865 C C . ARG A 1 111 ? -0.521 -19.004 19.135 1.00 31.25 111 ARG A C 1
ATOM 867 O O . ARG A 1 111 ? -0.829 -18.399 18.084 1.00 31.25 111 ARG A O 1
#

Secondary structure (DSSP, 8-state):
-HHHHHHTT--EEEEE-TTPPP-TT---TTEEEEE-S-----EEEEEEEETTEEEEEEEEEE-TTS-EEEEEEE-TT--HHHHHHHHHHHHT---SS-SBTTPPPGGG---